Protein AF-A0A761WJS7-F1 (afdb_monomer_lite)

Sequence (130 aa):
MSFNAKDMTQGGQIASMRIRMFSQIANIIFYCLFIFFWILVGLVLWVKLSWQTFVNGCIYWWCTTLEGMRDLIKSQPVYEIRYYGQTFRMNAAQVLQDKYTVWCGEQLWSAFVLAACVALVICLITFFMT

Secondary structure (DSSP, 8-state):
----HHHHHHHHHHHHHHHHHHHHHHHHHHHHHHHHHHHHHHHHHHHHS-HHHHHHHHHHHHHHHHGGGGGG-SSPPEEEEEETTEEEEEEHHHHHH-HHHHHHHHHHHHHHHHHHHHHHHHHHHHHHH-

Radius of gyration: 25.18 Å; chains: 1; bounding box: 61×42×67 Å

Foldseek 3Di:
DDPPVVVVVVVVVVVVVVVVVVVVVVVVLVVVLVVQLVVQLVVLLPVQDDPLLQVLLVLLVVLVVCVVVQVVDPDFDFDFRDDPNDTDTDTSVCSNPDPSSVVSNVSSVVSSVVSNVVSVVVSVVVVVVD

Structure (mmCIF, N/CA/C/O backbone):
data_AF-A0A761WJS7-F1
#
_entry.id   AF-A0A761WJS7-F1
#
loop_
_atom_site.group_PDB
_atom_site.id
_atom_site.type_symbol
_atom_site.label_atom_id
_atom_site.label_alt_id
_atom_site.label_comp_id
_atom_site.label_asym_id
_atom_site.label_entity_id
_atom_site.label_seq_id
_atom_site.pdbx_PDB_ins_code
_atom_site.Cartn_x
_atom_site.Cartn_y
_atom_site.Cartn_z
_atom_site.occupancy
_atom_site.B_iso_or_equiv
_atom_site.auth_seq_id
_atom_site.auth_comp_id
_atom_site.auth_asym_id
_atom_site.auth_atom_id
_atom_site.pdbx_PDB_model_num
ATOM 1 N N . MET A 1 1 ? 41.169 -27.257 -39.975 1.00 50.28 1 MET A N 1
ATOM 2 C CA . MET A 1 1 ? 40.919 -26.004 -39.233 1.00 50.28 1 MET A CA 1
ATOM 3 C C . MET A 1 1 ? 40.794 -26.387 -37.766 1.00 50.28 1 MET A C 1
ATOM 5 O O . MET A 1 1 ? 39.838 -27.064 -37.417 1.00 50.28 1 MET A O 1
ATOM 9 N N . SER A 1 2 ? 41.837 -26.146 -36.966 1.00 49.16 2 SER A N 1
ATOM 10 C CA . SER A 1 2 ? 41.901 -26.617 -35.574 1.00 49.16 2 SER A CA 1
ATOM 11 C C . SER A 1 2 ? 40.879 -25.854 -34.737 1.00 49.16 2 SER A C 1
ATOM 13 O O . SER A 1 2 ? 40.933 -24.626 -34.685 1.00 49.16 2 SER A O 1
ATOM 15 N N . PHE A 1 3 ? 39.926 -26.572 -34.141 1.00 56.38 3 PHE A N 1
ATOM 16 C CA . PHE A 1 3 ? 38.914 -26.005 -33.256 1.00 56.38 3 PHE A CA 1
ATOM 17 C C . PHE A 1 3 ? 39.619 -25.586 -31.963 1.00 56.38 3 PHE A C 1
ATOM 19 O O . PHE A 1 3 ? 39.875 -26.392 -31.070 1.00 56.38 3 PHE A O 1
ATOM 26 N N . ASN A 1 4 ? 40.040 -24.327 -31.914 1.00 53.31 4 ASN A N 1
ATOM 27 C CA . ASN A 1 4 ? 40.792 -23.790 -30.798 1.00 53.31 4 ASN A CA 1
ATOM 28 C C . ASN A 1 4 ? 39.822 -23.608 -29.621 1.00 53.31 4 ASN A C 1
ATOM 30 O O . ASN A 1 4 ? 39.017 -22.681 -29.599 1.00 53.31 4 ASN A O 1
ATOM 34 N N . ALA A 1 5 ? 39.871 -24.510 -28.636 1.00 55.00 5 ALA A N 1
ATOM 35 C CA . ALA A 1 5 ? 39.023 -24.467 -27.436 1.00 55.00 5 ALA A CA 1
ATOM 36 C C . ALA A 1 5 ? 39.129 -23.129 -26.664 1.00 55.00 5 ALA A C 1
ATOM 38 O O . ALA A 1 5 ? 38.240 -22.761 -25.890 1.00 55.00 5 ALA A O 1
ATOM 39 N N . LYS A 1 6 ? 40.201 -22.369 -26.918 1.00 53.25 6 LYS A N 1
ATOM 40 C CA . LYS A 1 6 ? 40.404 -21.005 -26.434 1.00 53.25 6 LYS A CA 1
ATOM 41 C C . LYS A 1 6 ? 39.366 -20.017 -26.988 1.00 53.25 6 LYS A C 1
ATOM 43 O O . LYS A 1 6 ? 38.845 -19.224 -26.215 1.00 53.25 6 LYS A O 1
ATOM 48 N N . ASP A 1 7 ? 38.969 -20.124 -28.257 1.00 55.56 7 ASP A N 1
ATOM 49 C CA . ASP A 1 7 ? 37.967 -19.230 -28.863 1.00 55.56 7 ASP A CA 1
ATOM 50 C C . ASP A 1 7 ? 36.547 -19.521 -28.343 1.00 55.56 7 ASP A C 1
ATOM 52 O O . ASP A 1 7 ? 35.734 -18.612 -28.172 1.00 55.56 7 ASP A O 1
ATOM 56 N N . MET A 1 8 ? 36.259 -20.782 -28.000 1.00 58.16 8 MET A N 1
ATOM 57 C CA . MET A 1 8 ? 34.966 -21.197 -27.438 1.00 58.16 8 MET A CA 1
ATOM 58 C C . MET A 1 8 ? 34.788 -20.742 -25.979 1.00 58.16 8 MET A C 1
ATOM 60 O O . MET A 1 8 ? 33.711 -20.285 -25.592 1.00 58.16 8 MET A O 1
ATOM 64 N N . THR A 1 9 ? 35.849 -20.804 -25.169 1.00 62.97 9 THR A N 1
ATOM 65 C CA . THR A 1 9 ? 35.825 -20.317 -23.775 1.00 62.97 9 THR A CA 1
ATOM 66 C C . THR A 1 9 ? 35.853 -18.789 -23.697 1.00 62.97 9 THR A C 1
ATOM 68 O O . THR A 1 9 ? 35.140 -18.204 -22.881 1.00 62.97 9 THR A O 1
ATOM 71 N N . GLN A 1 10 ? 36.585 -18.130 -24.600 1.00 55.88 10 GLN A N 1
ATOM 72 C CA . GLN A 1 10 ? 36.640 -16.672 -24.699 1.00 55.88 10 GLN A CA 1
ATOM 73 C C . GLN A 1 10 ? 35.316 -16.088 -25.231 1.00 55.88 10 GLN A C 1
ATOM 75 O O . GLN A 1 10 ? 34.816 -15.105 -24.683 1.00 55.88 10 GLN A O 1
ATOM 80 N N . GLY A 1 11 ? 34.669 -16.741 -26.206 1.00 64.75 11 GLY A N 1
ATOM 81 C CA . GLY A 1 11 ? 33.324 -16.385 -26.677 1.00 64.75 11 GLY A CA 1
ATOM 82 C C . GLY A 1 11 ? 32.239 -16.547 -25.602 1.00 64.75 11 GLY A C 1
ATOM 83 O O . GLY A 1 11 ? 31.398 -15.661 -25.435 1.00 64.75 11 GLY A O 1
ATOM 84 N N . GLY A 1 12 ? 32.303 -17.623 -24.808 1.00 70.38 12 GLY A N 1
ATOM 85 C CA . GLY A 1 12 ? 31.416 -17.843 -23.659 1.00 70.38 12 GLY A CA 1
ATOM 86 C C . GLY A 1 12 ? 31.605 -16.810 -22.541 1.00 70.38 12 GLY A C 1
ATOM 87 O O . GLY A 1 12 ? 30.625 -16.302 -21.991 1.00 70.38 12 GLY A O 1
ATOM 88 N N . GLN A 1 13 ? 32.851 -16.419 -22.250 1.00 62.72 13 GLN A N 1
ATOM 89 C CA . GLN A 1 13 ? 33.145 -15.344 -21.297 1.00 62.72 13 GLN A CA 1
ATOM 90 C C . GLN A 1 13 ? 32.611 -13.987 -21.777 1.00 62.72 13 GLN A C 1
ATOM 92 O O . GLN A 1 13 ? 31.967 -13.290 -20.992 1.00 62.72 13 GLN A O 1
ATOM 97 N N . ILE A 1 14 ? 32.770 -13.639 -23.058 1.00 68.75 14 ILE A N 1
ATOM 98 C CA . ILE A 1 14 ? 32.254 -12.382 -23.631 1.00 68.75 14 ILE A CA 1
ATOM 99 C C . ILE A 1 14 ? 30.717 -12.349 -23.618 1.00 68.75 14 ILE A C 1
ATOM 101 O O . ILE A 1 14 ? 30.128 -11.329 -23.253 1.00 68.75 14 ILE A O 1
ATOM 105 N N . ALA A 1 15 ? 30.050 -13.460 -23.949 1.00 69.81 15 ALA A N 1
ATOM 106 C CA . ALA A 1 15 ? 28.593 -13.569 -23.856 1.00 69.81 15 ALA A CA 1
ATOM 107 C C . ALA A 1 15 ? 28.103 -13.419 -22.405 1.00 69.81 15 ALA A C 1
ATOM 109 O O . ALA A 1 15 ? 27.175 -12.652 -22.140 1.00 69.81 15 ALA A O 1
ATOM 110 N N . SER A 1 16 ? 28.778 -14.066 -21.446 1.00 70.94 16 SER A N 1
ATOM 111 C CA . SER A 1 16 ? 28.453 -13.937 -20.019 1.00 70.94 16 SER A CA 1
ATOM 112 C C . SER A 1 16 ? 28.645 -12.508 -19.495 1.00 70.94 16 SER A C 1
ATOM 114 O O . SER A 1 16 ? 27.854 -12.033 -18.681 1.00 70.94 16 SER A O 1
ATOM 116 N N . MET A 1 17 ? 29.653 -11.788 -19.999 1.00 73.69 17 MET A N 1
ATOM 117 C CA . MET A 1 17 ? 29.939 -10.405 -19.620 1.00 73.69 17 MET A CA 1
ATOM 118 C C . MET A 1 17 ? 28.856 -9.455 -20.146 1.00 73.69 17 MET A C 1
ATOM 120 O O . MET A 1 17 ? 28.366 -8.610 -19.400 1.00 73.69 17 MET A O 1
ATOM 124 N N . ARG A 1 18 ? 28.403 -9.657 -21.391 1.00 74.44 18 ARG A N 1
ATOM 125 C CA . ARG A 1 18 ? 27.295 -8.895 -21.992 1.00 74.44 18 ARG A CA 1
ATOM 126 C C . ARG A 1 18 ? 25.978 -9.124 -21.253 1.00 74.44 18 ARG A C 1
ATOM 128 O O . ARG A 1 18 ? 25.307 -8.156 -20.922 1.00 74.44 18 ARG A O 1
ATOM 135 N N . ILE A 1 19 ? 25.637 -10.373 -20.926 1.00 76.00 19 ILE A N 1
ATOM 136 C CA . ILE A 1 19 ? 24.413 -10.707 -20.171 1.00 76.00 19 ILE A CA 1
ATOM 137 C C . ILE A 1 19 ? 24.416 -10.047 -18.786 1.00 76.00 19 ILE A C 1
ATOM 139 O O . ILE A 1 19 ? 23.400 -9.502 -18.359 1.00 76.00 19 ILE A O 1
ATOM 143 N N . ARG A 1 20 ? 25.564 -10.033 -18.098 1.00 76.12 20 ARG A N 1
ATOM 144 C CA . ARG A 1 20 ? 25.703 -9.345 -16.804 1.00 76.12 20 ARG A CA 1
ATOM 145 C C . ARG A 1 20 ? 25.523 -7.832 -16.934 1.00 76.12 20 ARG A C 1
ATOM 147 O O . ARG A 1 20 ? 24.856 -7.246 -16.089 1.00 76.12 20 ARG A O 1
ATOM 154 N N . MET A 1 21 ? 26.040 -7.212 -17.998 1.00 75.62 21 MET A N 1
ATOM 155 C CA . MET A 1 21 ? 25.803 -5.787 -18.267 1.00 75.62 21 MET A CA 1
ATOM 156 C C . MET A 1 21 ? 24.328 -5.497 -18.594 1.00 75.62 21 MET A C 1
ATOM 158 O O . MET A 1 21 ? 23.759 -4.567 -18.029 1.00 75.62 21 MET A O 1
ATOM 162 N N . PHE A 1 22 ? 23.663 -6.323 -19.411 1.00 73.69 22 PHE A N 1
ATOM 163 C CA . PHE A 1 22 ? 22.221 -6.190 -19.672 1.00 73.69 22 PHE A CA 1
ATOM 164 C C . PHE A 1 22 ? 21.384 -6.327 -18.396 1.00 73.69 22 PHE A C 1
ATOM 166 O O . PHE A 1 22 ? 20.470 -5.538 -18.173 1.00 73.69 22 PHE A O 1
ATOM 173 N N . SER A 1 23 ? 21.727 -7.276 -17.522 1.00 78.00 23 SER A N 1
ATOM 174 C CA . SER A 1 23 ? 21.058 -7.442 -16.229 1.00 78.00 23 SER A CA 1
ATOM 175 C C . SER A 1 23 ? 21.256 -6.239 -15.304 1.00 78.00 23 SER A C 1
ATOM 177 O O . SER A 1 23 ? 20.342 -5.910 -14.553 1.00 78.00 23 SER A O 1
ATOM 179 N N . GLN A 1 24 ? 22.416 -5.575 -15.344 1.00 73.56 24 GLN A N 1
ATOM 180 C CA . GLN A 1 24 ? 22.667 -4.367 -14.552 1.00 73.56 24 GLN A CA 1
ATOM 181 C C . GLN A 1 24 ? 21.813 -3.189 -15.029 1.00 73.56 24 GLN A C 1
ATOM 183 O O . GLN A 1 24 ? 21.172 -2.540 -14.205 1.00 73.56 24 GLN A O 1
ATOM 188 N N . ILE A 1 25 ? 21.745 -2.954 -16.345 1.00 81.12 25 ILE A N 1
ATOM 189 C CA . ILE A 1 25 ? 20.876 -1.915 -16.920 1.00 81.12 25 ILE A CA 1
ATOM 190 C C . ILE A 1 25 ? 19.403 -2.215 -16.608 1.00 81.12 25 ILE A C 1
ATOM 192 O O . ILE A 1 25 ? 18.690 -1.336 -16.127 1.00 81.12 25 ILE A O 1
ATOM 196 N N . ALA A 1 26 ? 18.958 -3.458 -16.816 1.00 80.06 26 ALA A N 1
ATOM 197 C CA . ALA A 1 26 ? 17.582 -3.861 -16.538 1.00 80.06 26 ALA A CA 1
ATOM 198 C C . ALA A 1 26 ? 17.210 -3.655 -15.062 1.00 80.06 26 ALA A C 1
ATOM 200 O O . ALA A 1 26 ? 16.112 -3.192 -14.764 1.00 80.06 26 ALA A O 1
ATOM 201 N N . ASN A 1 27 ? 18.135 -3.928 -14.138 1.00 84.62 27 ASN A N 1
ATOM 202 C CA . ASN A 1 27 ? 17.907 -3.717 -12.712 1.00 84.62 27 ASN A CA 1
ATOM 203 C C . ASN A 1 27 ? 17.775 -2.224 -12.352 1.00 84.62 27 ASN A C 1
ATOM 205 O O . ASN A 1 27 ? 16.909 -1.859 -11.562 1.00 84.62 27 ASN A O 1
ATOM 209 N N . ILE A 1 28 ? 18.576 -1.341 -12.963 1.00 85.62 28 ILE A N 1
ATOM 210 C CA . ILE A 1 28 ? 18.469 0.116 -12.754 1.00 85.62 28 ILE A CA 1
ATOM 211 C C . ILE A 1 28 ? 17.132 0.654 -13.288 1.00 85.62 28 ILE A C 1
ATOM 213 O O . ILE A 1 28 ? 16.461 1.424 -12.598 1.00 85.62 28 ILE A O 1
ATOM 217 N N . ILE A 1 29 ? 16.717 0.230 -14.487 1.00 82.88 29 ILE A N 1
ATOM 218 C CA . ILE A 1 29 ? 15.425 0.621 -15.076 1.00 8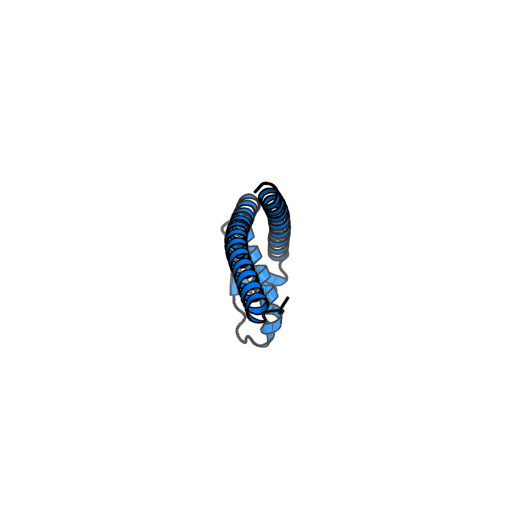2.88 29 ILE A CA 1
ATOM 219 C C . ILE A 1 29 ? 14.270 0.117 -14.203 1.00 82.88 29 ILE A C 1
ATOM 221 O O . ILE A 1 29 ? 13.358 0.879 -13.884 1.00 82.88 29 ILE A O 1
ATOM 225 N N . PHE A 1 30 ? 14.336 -1.138 -13.754 1.00 83.69 30 PHE A N 1
ATOM 226 C CA . PHE A 1 30 ? 13.340 -1.715 -12.854 1.00 83.69 30 PHE A CA 1
ATOM 227 C C . PHE A 1 30 ? 13.251 -0.947 -11.532 1.00 83.69 30 PHE A C 1
ATOM 229 O O . PHE A 1 30 ? 12.154 -0.650 -11.070 1.00 83.69 30 PHE A O 1
ATOM 236 N N . TYR A 1 31 ? 14.388 -0.555 -10.954 1.00 86.75 31 TYR A N 1
ATOM 237 C CA . TYR A 1 31 ? 14.423 0.258 -9.739 1.00 86.75 31 TYR A CA 1
ATOM 238 C C . TYR A 1 31 ? 13.758 1.628 -9.941 1.00 86.75 31 TYR A C 1
ATOM 240 O O . TYR A 1 31 ? 12.969 2.065 -9.103 1.00 86.75 31 TYR A O 1
ATOM 248 N N . CYS A 1 32 ? 14.015 2.282 -11.078 1.00 86.25 32 CYS A N 1
ATOM 249 C CA . CYS A 1 32 ? 13.378 3.553 -11.426 1.00 86.25 32 CYS A CA 1
ATOM 250 C C . CYS A 1 32 ? 11.853 3.406 -11.580 1.00 86.25 32 CYS A C 1
ATOM 252 O O . CYS A 1 32 ? 11.097 4.179 -10.988 1.00 86.25 32 CYS A O 1
ATOM 254 N N . LEU A 1 33 ? 11.394 2.370 -12.292 1.00 84.69 33 LEU A N 1
ATOM 255 C CA . LEU A 1 33 ? 9.967 2.068 -12.453 1.00 84.69 33 LEU A CA 1
ATOM 256 C C . LEU A 1 33 ? 9.295 1.704 -11.126 1.00 84.69 33 LEU A C 1
ATOM 258 O O . LEU A 1 33 ? 8.166 2.120 -10.884 1.00 84.69 33 LEU A O 1
ATOM 262 N N . PHE A 1 34 ? 9.986 0.975 -10.249 1.00 85.88 34 PHE A N 1
ATOM 263 C CA . PHE A 1 34 ? 9.472 0.598 -8.935 1.00 85.88 34 PHE A CA 1
ATOM 264 C C . PHE A 1 34 ? 9.294 1.815 -8.022 1.00 85.88 34 PHE A C 1
ATOM 266 O O . PHE A 1 34 ? 8.253 1.960 -7.384 1.00 85.88 34 PHE A O 1
ATOM 273 N N . ILE A 1 35 ? 10.266 2.734 -7.995 1.00 89.00 35 ILE A N 1
ATOM 274 C CA . ILE A 1 35 ? 10.122 4.001 -7.264 1.00 89.00 35 ILE A CA 1
ATOM 275 C C . ILE A 1 35 ? 8.950 4.810 -7.827 1.00 89.00 35 ILE A C 1
ATOM 277 O O . ILE A 1 35 ? 8.111 5.292 -7.066 1.00 89.00 35 ILE A O 1
ATOM 281 N N . PHE A 1 36 ? 8.863 4.931 -9.152 1.00 86.69 36 PHE A N 1
ATOM 282 C CA . PHE A 1 36 ? 7.788 5.671 -9.808 1.00 86.69 36 PHE A CA 1
ATOM 283 C C . PHE A 1 36 ? 6.402 5.077 -9.508 1.00 86.69 36 PHE A C 1
ATOM 285 O O . PHE A 1 36 ? 5.461 5.814 -9.209 1.00 86.69 36 PHE A O 1
ATOM 292 N N . PHE A 1 37 ? 6.296 3.746 -9.490 1.00 87.94 37 PHE A N 1
ATOM 293 C CA . PHE A 1 37 ? 5.088 3.020 -9.113 1.00 87.94 37 PHE A CA 1
ATOM 294 C C . PHE A 1 37 ? 4.608 3.396 -7.705 1.00 87.94 37 PHE A C 1
ATOM 296 O O . PHE A 1 37 ? 3.455 3.790 -7.531 1.00 87.94 37 PHE A O 1
ATOM 303 N N . TRP A 1 38 ? 5.488 3.343 -6.700 1.00 87.19 38 TRP A N 1
ATOM 304 C CA . TRP A 1 38 ? 5.116 3.681 -5.320 1.00 87.19 38 TRP A CA 1
ATOM 305 C C . TRP A 1 38 ? 4.746 5.152 -5.139 1.00 87.19 38 TRP A C 1
ATOM 307 O O . TRP A 1 38 ? 3.833 5.455 -4.369 1.00 87.19 38 TRP A O 1
ATOM 317 N N . ILE A 1 39 ? 5.398 6.059 -5.874 1.00 89.88 39 ILE A N 1
ATOM 318 C CA . ILE A 1 39 ? 5.034 7.482 -5.883 1.00 89.88 39 ILE A CA 1
ATOM 319 C C . ILE A 1 39 ? 3.603 7.657 -6.400 1.00 89.88 39 ILE A C 1
ATOM 321 O O . ILE A 1 39 ? 2.803 8.337 -5.757 1.00 89.88 39 ILE A O 1
ATOM 325 N N . LEU A 1 40 ? 3.251 7.015 -7.519 1.00 87.06 40 LEU A N 1
ATOM 326 C CA . LEU A 1 40 ? 1.898 7.082 -8.077 1.00 87.06 40 LEU A CA 1
ATOM 327 C C . LEU A 1 40 ? 0.855 6.475 -7.138 1.00 87.06 40 LEU A C 1
ATOM 329 O O . LEU A 1 40 ? -0.192 7.083 -6.921 1.00 87.06 40 LEU A O 1
ATOM 333 N N . VAL A 1 41 ? 1.148 5.314 -6.544 1.00 88.31 41 VAL A N 1
ATOM 334 C CA . VAL A 1 41 ? 0.255 4.676 -5.568 1.00 88.31 41 VAL A CA 1
ATOM 335 C C . VAL A 1 41 ? 0.006 5.606 -4.379 1.00 88.31 41 VAL A C 1
ATOM 337 O O . VAL A 1 41 ? -1.147 5.837 -4.015 1.00 88.31 41 VAL A O 1
ATOM 340 N N . GLY A 1 42 ? 1.062 6.203 -3.818 1.00 86.56 42 GLY A N 1
ATOM 341 C CA . GLY A 1 42 ? 0.949 7.165 -2.721 1.00 86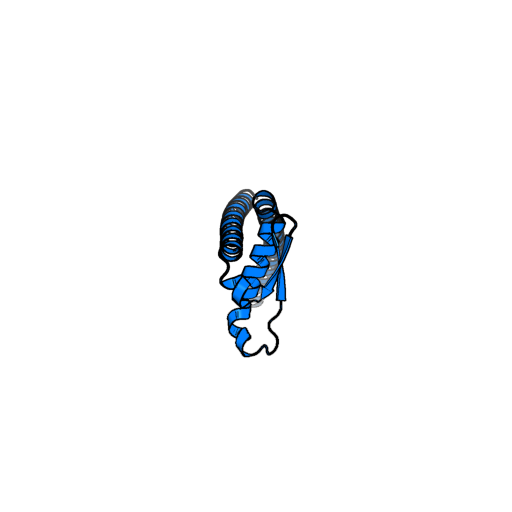.56 42 GLY A CA 1
ATOM 342 C C . GLY A 1 42 ? 0.116 8.395 -3.089 1.00 86.56 42 GLY A C 1
ATOM 343 O O . GLY A 1 42 ? -0.727 8.826 -2.302 1.00 86.56 42 GLY A O 1
ATOM 344 N N . LEU A 1 43 ? 0.290 8.925 -4.303 1.00 87.75 43 LEU A N 1
ATOM 345 C CA . LEU A 1 43 ? -0.441 10.099 -4.788 1.00 87.75 43 LEU A CA 1
ATOM 346 C C . LEU A 1 43 ? -1.938 9.793 -4.971 1.00 87.75 43 LEU A C 1
ATOM 348 O O . LEU A 1 43 ? -2.790 10.553 -4.509 1.00 87.75 43 LEU A O 1
ATOM 352 N N . VAL A 1 44 ? -2.280 8.651 -5.577 1.00 84.75 44 VAL A N 1
ATOM 353 C CA . VAL A 1 44 ? -3.682 8.236 -5.757 1.00 84.75 44 VAL A CA 1
ATOM 354 C C . VAL A 1 44 ? -4.363 7.990 -4.409 1.00 84.75 44 VAL A C 1
ATOM 356 O O . VAL A 1 44 ? -5.497 8.433 -4.213 1.00 84.75 44 VAL A O 1
ATOM 359 N N . LEU A 1 45 ? -3.675 7.341 -3.465 1.00 86.19 45 LEU A N 1
ATOM 360 C CA . LEU A 1 45 ? -4.192 7.129 -2.110 1.00 86.19 45 LEU A CA 1
ATOM 3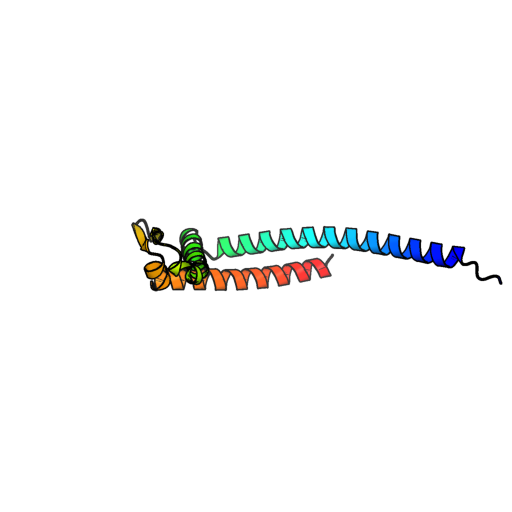61 C C . LEU A 1 45 ? -4.443 8.453 -1.387 1.00 86.19 45 LEU A C 1
ATOM 363 O O . LEU A 1 45 ? -5.503 8.613 -0.785 1.00 86.19 45 LEU A O 1
ATOM 367 N N . TRP A 1 46 ? -3.522 9.414 -1.499 1.00 84.25 46 TRP A N 1
ATOM 368 C CA . TRP A 1 46 ? -3.683 10.743 -0.904 1.00 84.25 46 TRP A CA 1
ATOM 369 C C . TRP A 1 46 ? -4.926 11.459 -1.441 1.00 84.25 46 TRP A C 1
ATOM 371 O O . TRP A 1 46 ? -5.679 12.060 -0.681 1.00 84.25 46 TRP A O 1
ATOM 381 N N . VAL A 1 47 ? -5.166 11.397 -2.753 1.00 83.12 47 VAL A N 1
ATOM 382 C CA . VAL A 1 47 ? -6.315 12.074 -3.379 1.00 83.12 47 VAL A CA 1
ATOM 383 C C . VAL A 1 47 ? -7.643 11.401 -3.022 1.00 83.12 47 VAL A C 1
ATOM 385 O O . VAL A 1 47 ? -8.669 12.075 -2.931 1.00 83.12 47 VAL A O 1
ATOM 388 N N . LYS A 1 48 ? -7.658 10.076 -2.843 1.00 80.56 48 LYS A N 1
ATOM 389 C CA . LYS A 1 48 ? -8.893 9.309 -2.620 1.00 80.56 48 LYS A CA 1
ATOM 390 C C . LYS A 1 48 ? -9.294 9.180 -1.155 1.00 80.56 48 LYS A C 1
ATOM 392 O O . LYS A 1 48 ? -10.486 9.061 -0.881 1.00 80.56 48 LYS A O 1
ATOM 397 N N . LEU A 1 49 ? -8.339 9.193 -0.230 1.00 83.69 49 LEU A N 1
ATOM 398 C CA . LEU A 1 49 ? -8.588 8.946 1.187 1.00 83.69 49 LEU A CA 1
ATOM 399 C C . LEU A 1 49 ? -8.264 10.179 2.023 1.00 83.69 49 LEU A C 1
ATOM 401 O O . LEU A 1 49 ? -7.206 10.787 1.896 1.00 83.69 49 LEU A O 1
ATOM 405 N N . SER A 1 50 ? -9.158 10.505 2.957 1.00 83.88 50 SER A N 1
ATOM 406 C CA . SER A 1 50 ? -8.823 11.463 4.007 1.00 83.88 50 SER A CA 1
ATOM 407 C C . SER A 1 50 ? -7.760 10.873 4.940 1.00 83.88 50 SER A C 1
ATOM 409 O O . SER A 1 50 ? -7.724 9.659 5.168 1.00 83.88 50 SER A O 1
ATOM 411 N N . TRP A 1 51 ? -6.940 11.733 5.551 1.00 79.56 51 TRP A N 1
ATOM 412 C CA . TRP A 1 51 ? -5.928 11.311 6.530 1.00 79.56 51 TRP A CA 1
ATOM 413 C C . TRP A 1 51 ? -6.521 10.460 7.666 1.00 79.56 51 TRP A C 1
ATOM 415 O O . TRP A 1 51 ? -5.907 9.511 8.145 1.00 79.56 51 TRP A O 1
ATOM 425 N N . GLN A 1 52 ? -7.754 10.763 8.067 1.00 78.25 52 GLN A N 1
ATOM 426 C CA . GLN A 1 52 ? -8.474 10.044 9.111 1.00 78.25 52 GLN A CA 1
ATOM 427 C C . GLN A 1 52 ? -8.902 8.639 8.674 1.00 78.25 52 GLN A C 1
ATOM 429 O O . GLN A 1 52 ? -8.685 7.676 9.406 1.00 78.25 52 GLN A O 1
ATOM 434 N N . THR A 1 53 ? -9.476 8.514 7.476 1.00 81.38 53 THR A N 1
ATOM 435 C CA . THR A 1 53 ? -9.872 7.220 6.898 1.00 81.38 53 THR A CA 1
ATOM 436 C C . THR A 1 53 ? -8.652 6.329 6.678 1.00 81.38 53 THR A C 1
ATOM 438 O O . THR A 1 53 ? -8.715 5.137 6.961 1.00 81.38 53 THR A O 1
ATOM 441 N N . PHE A 1 54 ? -7.526 6.912 6.252 1.00 84.38 54 PHE A N 1
ATOM 442 C CA . PHE A 1 54 ? -6.263 6.197 6.083 1.00 84.38 54 PHE A CA 1
ATOM 443 C C . PHE A 1 54 ? -5.753 5.614 7.407 1.00 84.38 54 PHE A C 1
ATOM 445 O O . PHE A 1 54 ? -5.554 4.407 7.507 1.00 84.38 54 PHE A O 1
ATOM 452 N N . VAL A 1 55 ? -5.605 6.441 8.449 1.00 82.44 55 VAL A N 1
ATOM 453 C CA . VAL A 1 55 ? -5.106 5.984 9.759 1.00 82.44 55 VAL A CA 1
ATOM 454 C C . VAL A 1 55 ? -6.040 4.941 10.378 1.00 82.44 55 VAL A C 1
ATOM 456 O O . VAL A 1 55 ? -5.570 3.907 10.849 1.00 82.44 55 VAL A O 1
ATOM 459 N N . ASN A 1 56 ? -7.357 5.160 10.326 1.00 82.88 56 ASN A N 1
ATOM 460 C CA . ASN A 1 56 ? -8.331 4.215 10.875 1.00 82.88 56 ASN A CA 1
ATOM 461 C C . ASN A 1 56 ? -8.365 2.891 10.089 1.00 82.88 56 ASN A C 1
ATOM 463 O O . ASN A 1 56 ? -8.459 1.827 10.696 1.00 82.88 56 ASN A O 1
ATOM 467 N N . GLY A 1 57 ? -8.231 2.939 8.759 1.00 82.88 57 GLY A N 1
ATOM 468 C CA . GLY A 1 57 ? -8.102 1.748 7.917 1.00 82.88 57 GLY A CA 1
ATOM 469 C C . GLY A 1 57 ? -6.814 0.969 8.200 1.00 82.88 57 GLY A C 1
ATOM 470 O O . GLY A 1 57 ? -6.848 -0.255 8.296 1.00 82.88 57 GLY A O 1
ATOM 471 N N . CYS A 1 58 ? -5.689 1.658 8.413 1.00 84.62 58 CYS A N 1
ATOM 472 C CA . CYS A 1 58 ? -4.425 1.032 8.811 1.00 84.62 58 CYS A CA 1
ATOM 473 C C . CYS A 1 58 ? -4.528 0.348 10.180 1.00 84.62 58 CYS A C 1
ATOM 475 O O . CYS A 1 58 ? -4.029 -0.761 10.341 1.00 84.62 58 CYS A O 1
ATOM 477 N N . ILE A 1 59 ? -5.202 0.974 11.153 1.00 82.25 59 ILE A N 1
ATOM 478 C CA . ILE A 1 59 ? -5.457 0.368 12.469 1.00 82.25 59 ILE A CA 1
ATOM 479 C C . ILE A 1 59 ? -6.341 -0.874 12.330 1.00 82.25 59 ILE A C 1
ATOM 481 O O . ILE A 1 59 ? -6.051 -1.881 12.969 1.00 82.25 59 ILE A O 1
ATOM 485 N N . TYR A 1 60 ? -7.379 -0.833 11.488 1.00 83.50 60 TYR A N 1
ATOM 486 C CA . TYR A 1 60 ? -8.210 -2.006 11.204 1.00 83.50 60 TYR A CA 1
ATOM 487 C C . TYR A 1 60 ? -7.367 -3.159 10.647 1.00 83.50 60 TYR A C 1
ATOM 489 O O . TYR A 1 60 ? -7.344 -4.230 11.243 1.00 83.50 60 TYR A O 1
ATOM 497 N N . TRP A 1 61 ? -6.591 -2.920 9.585 1.00 81.44 61 TRP A N 1
ATOM 498 C CA . TRP A 1 61 ? -5.723 -3.943 8.990 1.00 81.44 61 TRP A CA 1
ATOM 499 C C . TRP A 1 61 ? -4.642 -4.450 9.951 1.00 81.44 61 TRP A C 1
ATOM 501 O O . TRP A 1 61 ? -4.335 -5.639 9.951 1.00 81.44 61 TRP A O 1
ATOM 511 N N . TRP A 1 62 ? -4.107 -3.580 10.810 1.00 80.94 62 TRP A N 1
ATOM 512 C CA . TRP A 1 62 ? -3.205 -3.969 11.893 1.00 80.94 62 TRP A CA 1
ATOM 513 C C . TRP A 1 62 ? -3.898 -4.871 12.922 1.00 80.94 62 TRP A C 1
ATOM 515 O O . TRP A 1 62 ? -3.340 -5.875 13.351 1.00 80.94 62 TRP A O 1
ATOM 525 N N . CYS A 1 63 ? -5.136 -4.558 13.307 1.00 78.19 63 CYS A N 1
ATOM 526 C CA . CYS A 1 63 ? -5.912 -5.409 14.209 1.00 78.19 63 CYS A CA 1
ATOM 527 C C . CYS A 1 63 ? -6.239 -6.766 13.569 1.00 78.19 63 CYS A C 1
ATOM 529 O O . CYS A 1 63 ? -6.159 -7.780 14.258 1.00 78.19 63 CYS A O 1
ATOM 531 N N . THR A 1 64 ? -6.540 -6.799 12.267 1.00 79.50 64 THR A N 1
ATOM 532 C CA . THR A 1 64 ? -6.787 -8.036 11.5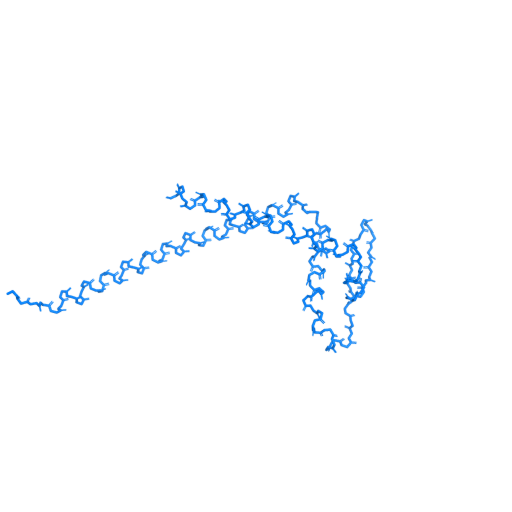10 1.00 79.50 64 THR A CA 1
ATOM 533 C C . THR A 1 64 ? -5.544 -8.928 11.457 1.00 79.50 64 THR A C 1
ATOM 535 O O . THR A 1 64 ? -5.644 -10.131 11.675 1.00 79.50 64 THR A O 1
ATOM 538 N N . THR A 1 65 ? -4.346 -8.374 11.229 1.00 77.56 65 THR A N 1
ATOM 539 C CA . THR A 1 65 ? -3.110 -9.183 11.234 1.00 77.56 65 THR A CA 1
ATOM 540 C C . THR A 1 65 ? -2.750 -9.698 12.628 1.00 77.56 65 THR A C 1
ATOM 542 O O . THR A 1 65 ? -2.205 -10.796 12.751 1.00 77.56 65 THR A O 1
ATOM 545 N N . LEU A 1 66 ? -3.087 -8.951 13.685 1.00 71.31 66 LEU A N 1
ATOM 546 C CA . LEU A 1 66 ? -2.887 -9.371 15.076 1.00 71.31 66 LEU A CA 1
ATOM 547 C C . LEU A 1 66 ? -3.970 -10.314 15.619 1.00 71.31 66 LEU A C 1
ATOM 549 O O . LEU A 1 66 ? -3.793 -10.841 16.719 1.00 71.31 66 LEU A O 1
ATOM 553 N N . GLU A 1 67 ? -5.059 -10.566 14.890 1.00 69.31 67 GLU A N 1
ATOM 554 C CA . GLU A 1 67 ? -6.157 -11.424 15.351 1.00 69.31 67 GLU A CA 1
ATOM 555 C C . GLU A 1 67 ? -5.668 -12.834 15.724 1.00 69.31 67 GLU A C 1
ATOM 557 O O . GLU A 1 67 ? -6.019 -13.348 16.784 1.00 69.31 67 GLU A O 1
ATOM 562 N N . GLY A 1 68 ? -4.757 -13.411 14.933 1.00 65.81 68 GLY A N 1
ATOM 563 C CA . GLY A 1 68 ? -4.176 -14.734 15.197 1.00 65.81 68 GLY A CA 1
ATOM 564 C C . GLY A 1 68 ? -3.189 -14.794 16.373 1.00 65.81 68 GLY A C 1
ATOM 565 O O . GLY A 1 68 ? -2.929 -15.871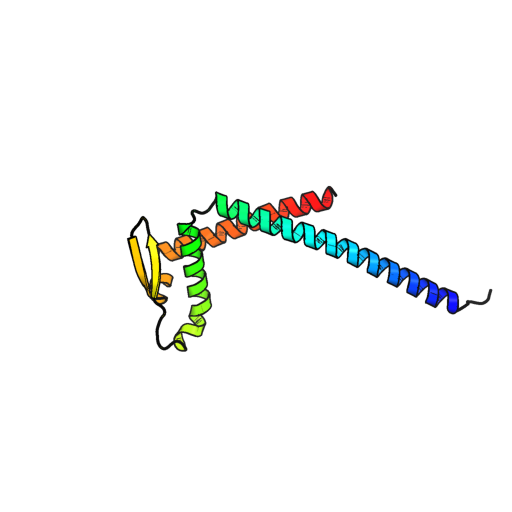 16.899 1.00 65.81 68 GLY A O 1
ATOM 566 N N . MET A 1 69 ? -2.643 -13.656 16.818 1.00 62.88 69 MET A N 1
ATOM 567 C CA . MET A 1 69 ? -1.738 -13.576 17.981 1.00 62.88 69 MET A CA 1
ATOM 568 C C . MET A 1 69 ? -2.455 -13.104 19.249 1.00 62.88 69 MET A C 1
ATOM 570 O O . MET A 1 69 ? -1.840 -12.946 20.306 1.00 62.88 69 MET A O 1
ATOM 574 N N . ARG A 1 70 ? -3.763 -12.869 19.154 1.00 60.06 70 ARG A N 1
ATOM 575 C CA . ARG A 1 70 ? -4.553 -12.235 20.200 1.00 60.06 70 ARG A CA 1
ATOM 576 C C . ARG A 1 70 ? -4.694 -13.091 21.457 1.00 60.06 70 ARG A C 1
ATOM 578 O O . ARG A 1 70 ? -4.707 -12.528 22.549 1.00 60.06 70 ARG A O 1
ATOM 585 N N . ASP A 1 71 ? -4.705 -14.415 21.312 1.00 59.28 71 ASP A N 1
ATOM 586 C CA . ASP A 1 71 ? -4.741 -15.361 22.438 1.00 59.28 71 ASP A CA 1
ATOM 587 C C . ASP A 1 71 ? -3.432 -15.393 23.244 1.00 59.28 71 ASP A C 1
ATOM 589 O O . ASP A 1 71 ? -3.425 -15.785 24.409 1.00 59.28 71 ASP A O 1
ATOM 593 N N . LEU A 1 72 ? -2.318 -14.932 22.661 1.00 60.25 72 LEU A N 1
ATOM 594 C CA . LEU A 1 72 ? -1.024 -14.835 23.345 1.00 60.25 72 LEU A CA 1
ATOM 595 C C . LEU A 1 72 ? -0.861 -13.526 24.137 1.00 60.25 72 LEU A C 1
ATOM 597 O O . LEU A 1 72 ? 0.019 -13.423 24.995 1.00 60.25 72 LEU A O 1
ATOM 601 N N . ILE A 1 73 ? -1.688 -12.512 23.867 1.00 60.91 73 ILE A N 1
ATOM 602 C CA . ILE A 1 73 ? -1.534 -11.167 24.429 1.00 60.91 73 ILE A CA 1
ATOM 603 C C . ILE A 1 73 ? -2.432 -11.006 25.665 1.00 60.91 73 ILE A C 1
ATOM 605 O O . ILE A 1 73 ? -3.637 -10.785 25.576 1.00 60.91 73 ILE A O 1
ATOM 609 N N . LYS A 1 74 ? -1.807 -11.059 26.849 1.00 53.38 74 LYS A N 1
ATOM 61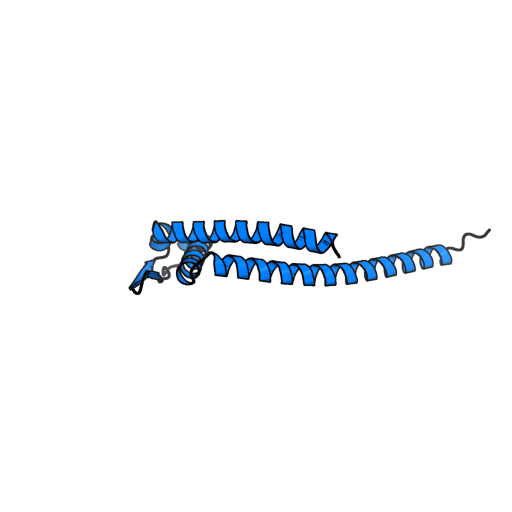0 C CA . LYS A 1 74 ? -2.463 -10.949 28.169 1.00 53.38 74 LYS A CA 1
ATOM 611 C C . LYS A 1 74 ? -3.150 -9.593 28.419 1.00 53.38 74 LYS A C 1
ATOM 613 O O . LYS A 1 74 ? -4.092 -9.522 29.203 1.00 53.38 74 LYS A O 1
ATOM 618 N N . SER A 1 75 ? -2.691 -8.522 27.771 1.00 55.16 75 SER A N 1
ATOM 619 C CA . SER A 1 75 ? -3.252 -7.168 27.879 1.00 55.16 75 SER A CA 1
ATOM 620 C C . SER A 1 75 ? -3.633 -6.658 26.495 1.00 55.16 75 SER A C 1
ATOM 622 O O . SER A 1 75 ? -2.758 -6.315 25.700 1.00 55.16 75 SER A O 1
ATOM 624 N N . GLN A 1 76 ? -4.929 -6.625 26.195 1.00 57.38 76 GLN A N 1
ATOM 625 C CA . GLN A 1 76 ? -5.392 -6.193 24.881 1.00 57.38 76 GLN A CA 1
ATOM 626 C C . GLN A 1 76 ? -5.040 -4.704 24.662 1.00 57.38 76 GLN A C 1
ATOM 628 O O . GLN A 1 76 ? -5.338 -3.877 25.530 1.00 57.38 76 GLN A O 1
ATOM 633 N N . PRO A 1 77 ? -4.366 -4.353 23.551 1.00 62.12 77 PRO A N 1
ATOM 634 C CA . PRO A 1 77 ? -4.001 -2.974 23.261 1.00 62.12 77 PRO A CA 1
ATOM 635 C C . PRO A 1 77 ? -5.254 -2.144 22.960 1.00 62.12 77 PRO A C 1
ATOM 637 O O . PRO A 1 77 ? -6.097 -2.523 22.144 1.00 62.12 77 PRO A O 1
ATOM 640 N N . VAL A 1 78 ? -5.362 -0.999 23.635 1.00 66.25 78 VAL A N 1
ATOM 641 C CA . VAL A 1 78 ? -6.418 -0.009 23.407 1.00 66.25 78 VAL A CA 1
ATOM 642 C C . VAL A 1 78 ? -5.973 0.908 22.274 1.00 66.25 78 VAL A C 1
ATOM 644 O O . VAL A 1 78 ? -4.945 1.575 22.388 1.00 66.25 78 VAL A O 1
ATOM 647 N N . TYR A 1 79 ? -6.749 0.950 21.194 1.00 67.31 79 TYR A N 1
ATOM 648 C CA . TYR A 1 79 ? -6.491 1.814 20.048 1.00 67.31 79 TYR A CA 1
ATOM 649 C C . TYR A 1 79 ? -7.346 3.077 20.126 1.00 67.31 79 TYR A C 1
ATOM 651 O O . TYR A 1 79 ? -8.528 3.032 20.473 1.00 67.31 79 TYR A O 1
ATOM 659 N N . GLU A 1 80 ? -6.738 4.217 19.801 1.00 70.06 80 GLU A N 1
ATOM 660 C CA . GLU A 1 80 ? -7.423 5.505 19.717 1.00 70.06 80 GLU A CA 1
ATOM 661 C C . GLU A 1 80 ? -7.929 5.726 18.289 1.00 70.06 80 GLU A C 1
ATOM 663 O O . GLU A 1 80 ? -7.177 6.115 17.397 1.00 70.06 80 GLU A O 1
ATOM 668 N N . ILE A 1 81 ? -9.220 5.485 18.065 1.00 70.31 81 ILE A N 1
ATOM 669 C CA . ILE A 1 81 ? -9.886 5.810 16.805 1.00 70.31 81 ILE A CA 1
ATOM 670 C C . ILE A 1 81 ? -10.328 7.266 16.876 1.00 70.31 81 ILE A C 1
ATOM 672 O O . ILE A 1 81 ? -11.166 7.649 17.695 1.00 70.31 81 ILE A O 1
ATOM 676 N N . ARG A 1 82 ? -9.783 8.102 15.994 1.00 67.69 82 ARG A N 1
ATOM 677 C CA . ARG A 1 82 ? -10.259 9.479 15.839 1.00 67.69 82 ARG A CA 1
ATOM 678 C C . ARG A 1 82 ? -11.467 9.460 14.910 1.00 67.69 82 ARG A C 1
ATOM 680 O O . ARG A 1 82 ? -11.350 9.012 13.767 1.00 67.69 82 ARG A O 1
ATOM 687 N N . TYR A 1 83 ? -12.595 10.013 15.349 1.00 67.19 83 TYR A N 1
ATOM 688 C CA . TYR A 1 83 ? -13.809 10.229 14.553 1.00 67.19 83 TYR A CA 1
ATOM 689 C C . TYR A 1 83 ? -14.302 11.669 14.736 1.00 67.19 83 TYR A C 1
ATOM 691 O O . TYR A 1 83 ? -14.639 12.049 15.850 1.00 67.19 83 TYR A O 1
ATOM 699 N N . TYR A 1 84 ? -14.291 12.487 13.675 1.00 60.56 84 TYR A N 1
ATOM 700 C CA . TYR A 1 84 ? -14.780 13.882 13.670 1.00 60.56 84 TYR A CA 1
ATOM 701 C C . TYR A 1 84 ? -14.526 14.688 14.970 1.00 60.56 84 TYR A C 1
ATOM 703 O O . TYR A 1 84 ? -15.438 15.251 15.566 1.00 60.56 84 TYR A O 1
ATOM 711 N N . GLY A 1 85 ? -13.271 14.733 15.434 1.00 65.19 85 GLY A N 1
ATOM 712 C CA . GLY A 1 85 ? -12.873 15.498 16.628 1.00 65.19 85 GLY A CA 1
ATOM 713 C C . GLY A 1 85 ? -13.062 14.789 17.977 1.00 65.19 85 GLY A C 1
ATOM 714 O O . GLY A 1 85 ? -12.601 15.307 18.987 1.00 65.19 85 GLY A O 1
ATOM 715 N N . GLN A 1 86 ? -13.658 13.596 18.003 1.00 65.31 86 GLN A N 1
ATOM 716 C CA . GLN A 1 86 ? -13.759 12.727 19.179 1.00 65.31 86 GLN A CA 1
ATOM 717 C C . GLN A 1 86 ? -12.748 11.572 19.078 1.00 65.31 86 GLN A C 1
ATOM 719 O O . GLN A 1 86 ? -12.540 11.001 18.005 1.00 65.31 86 GLN A O 1
ATOM 724 N N . THR A 1 87 ? -12.086 11.237 20.186 1.00 70.06 87 THR A N 1
ATOM 725 C CA . THR A 1 87 ? -11.153 10.102 20.292 1.00 70.06 87 THR A CA 1
ATOM 726 C C . THR A 1 87 ? -11.839 8.962 21.031 1.00 70.06 87 THR A C 1
ATOM 728 O O . THR A 1 87 ? -12.042 9.043 22.243 1.00 70.06 87 THR A O 1
ATOM 731 N N . PHE A 1 88 ? -12.181 7.892 20.321 1.00 71.94 88 PHE A N 1
ATOM 732 C CA . PHE A 1 88 ? -12.743 6.687 20.916 1.00 71.94 88 PHE A CA 1
ATOM 733 C C . PHE A 1 88 ? -11.628 5.694 21.218 1.00 71.94 88 PHE A C 1
ATOM 735 O O . PHE A 1 88 ? -10.884 5.279 20.332 1.00 71.94 88 PHE A O 1
ATOM 742 N N . ARG A 1 89 ? -11.504 5.322 22.492 1.00 67.50 89 ARG A N 1
ATOM 743 C CA . ARG A 1 89 ? -10.588 4.280 22.954 1.00 67.50 89 ARG A CA 1
ATOM 744 C C . ARG A 1 89 ? -11.310 2.945 22.896 1.00 67.50 89 ARG A C 1
ATOM 746 O O . ARG A 1 89 ? -12.163 2.677 23.737 1.00 67.50 89 ARG A O 1
ATOM 753 N N . MET A 1 90 ? -10.995 2.141 21.889 1.00 67.75 90 MET A N 1
ATOM 754 C CA . MET A 1 90 ? -11.636 0.848 21.664 1.00 67.75 90 MET A CA 1
ATOM 755 C C . MET A 1 90 ? -10.590 -0.255 21.652 1.00 67.75 90 MET A C 1
ATOM 757 O O . MET A 1 90 ? -9.453 -0.076 21.217 1.00 67.75 90 MET A O 1
ATOM 761 N N . ASN A 1 91 ? -10.977 -1.410 22.174 1.00 72.38 91 ASN A N 1
ATOM 762 C CA . ASN A 1 91 ? -10.106 -2.571 22.226 1.00 72.38 91 ASN A CA 1
ATOM 763 C C . ASN A 1 91 ? -10.026 -3.256 20.854 1.00 72.38 91 ASN A C 1
ATOM 765 O O . ASN A 1 91 ? -10.979 -3.158 20.087 1.00 72.38 91 ASN A O 1
ATOM 769 N N . ALA A 1 92 ? -8.970 -4.017 20.555 1.00 65.88 92 ALA A N 1
ATOM 770 C CA . ALA A 1 92 ? -8.794 -4.657 19.237 1.00 65.88 92 ALA A CA 1
ATOM 771 C C . ALA A 1 92 ? -10.029 -5.457 18.736 1.00 65.88 92 ALA A C 1
ATOM 773 O O . ALA A 1 92 ? -10.353 -5.406 17.554 1.00 65.88 92 ALA A O 1
ATOM 774 N N . ALA A 1 93 ? -10.780 -6.131 19.628 1.00 65.69 93 ALA A N 1
ATOM 775 C CA . ALA A 1 93 ? -12.067 -6.772 19.271 1.00 65.69 93 ALA A CA 1
ATOM 776 C C . ALA A 1 93 ? -13.111 -5.786 18.782 1.00 65.69 93 ALA A C 1
ATOM 778 O O . ALA A 1 93 ? -13.828 -6.054 17.827 1.00 65.69 93 ALA A O 1
ATOM 779 N N . GLN A 1 94 ? -13.249 -4.697 19.527 1.00 68.75 94 GLN A N 1
ATOM 780 C CA . GLN A 1 94 ? -14.268 -3.699 19.283 1.00 68.75 94 GLN A CA 1
ATOM 781 C C . GLN A 1 94 ? -13.940 -2.950 17.993 1.00 68.75 94 GLN A C 1
ATOM 783 O O . GLN A 1 94 ? -14.846 -2.677 17.223 1.00 68.75 94 GLN A O 1
ATOM 788 N N . VAL A 1 95 ? -12.651 -2.723 17.709 1.00 73.50 95 VAL A N 1
ATOM 789 C CA . VAL A 1 95 ? -12.177 -2.200 16.420 1.00 73.50 95 VAL A CA 1
ATOM 790 C C . VAL A 1 95 ? -12.528 -3.146 15.270 1.00 73.50 95 VAL A C 1
ATOM 792 O O . VAL A 1 95 ? -12.912 -2.673 14.212 1.00 73.50 95 VAL A O 1
ATOM 795 N N . LEU A 1 96 ? -12.416 -4.466 15.439 1.00 71.81 96 LEU A N 1
ATOM 796 C CA . LEU A 1 96 ? -12.709 -5.413 14.355 1.00 71.81 96 LEU A CA 1
ATOM 797 C C . LEU A 1 96 ? -14.219 -5.598 14.107 1.00 71.81 96 LEU A C 1
ATOM 799 O O . LEU A 1 96 ? -14.630 -5.879 12.985 1.00 71.81 96 LEU A O 1
ATOM 803 N N . GLN A 1 97 ? -15.042 -5.451 15.150 1.00 75.56 97 GLN A N 1
ATOM 804 C CA . GLN A 1 97 ? -16.502 -5.597 15.076 1.00 75.56 97 GLN A CA 1
ATOM 805 C C . GLN A 1 97 ? -17.236 -4.297 14.729 1.00 75.56 97 GLN A C 1
ATOM 807 O O . GLN A 1 97 ? -18.415 -4.340 14.367 1.00 75.56 97 GLN A O 1
ATOM 812 N N . ASP A 1 98 ? -16.580 -3.145 14.865 1.00 81.62 98 ASP A N 1
ATOM 813 C CA . ASP A 1 98 ? -17.203 -1.861 14.576 1.00 81.62 98 ASP A CA 1
ATOM 814 C C . ASP A 1 98 ? -17.413 -1.665 13.064 1.00 81.62 98 ASP A C 1
ATOM 816 O O . ASP A 1 98 ? -16.538 -1.902 12.233 1.00 81.62 98 ASP A O 1
ATOM 820 N N . LYS A 1 99 ? -18.614 -1.226 12.677 1.00 80.75 99 LYS A N 1
ATOM 821 C CA . LYS A 1 99 ? -18.984 -1.101 11.256 1.00 80.75 99 LYS A CA 1
ATOM 822 C C . LYS A 1 99 ? -18.189 -0.003 10.555 1.00 80.75 99 LYS A C 1
ATOM 824 O O . LYS A 1 99 ? -17.931 -0.096 9.357 1.00 80.75 99 LYS A O 1
ATOM 829 N N . TYR A 1 100 ? -17.817 1.045 11.288 1.00 81.00 100 TYR A N 1
ATOM 830 C CA . TYR A 1 100 ? -17.098 2.185 10.731 1.00 81.00 100 TYR A CA 1
ATOM 831 C C . TYR A 1 100 ? -15.635 1.852 10.406 1.00 81.00 100 TYR A C 1
ATOM 833 O O . TYR A 1 100 ? -15.135 2.220 9.342 1.00 81.00 100 TYR A O 1
ATOM 841 N N . THR A 1 101 ? -14.946 1.138 11.291 1.00 80.06 101 THR A N 1
ATOM 842 C CA . THR A 1 101 ? -13.555 0.700 11.091 1.00 80.06 101 THR A CA 1
ATOM 843 C C . THR A 1 101 ? -13.440 -0.329 9.969 1.00 80.06 101 THR A C 1
ATOM 845 O O . THR A 1 101 ? -12.530 -0.209 9.149 1.00 80.06 101 THR A O 1
ATOM 848 N N . VAL A 1 102 ? -14.394 -1.264 9.870 1.00 84.00 102 VAL A N 1
ATOM 849 C CA . VAL A 1 102 ? -14.498 -2.214 8.749 1.00 84.00 102 VAL A CA 1
ATOM 850 C C . VAL A 1 102 ? -14.670 -1.461 7.430 1.00 84.00 102 VAL A C 1
ATOM 852 O O . VAL A 1 102 ? -13.906 -1.680 6.492 1.00 84.00 102 VAL A O 1
ATOM 855 N N . TRP A 1 103 ? -15.595 -0.497 7.374 1.00 85.75 103 TRP A N 1
ATOM 856 C CA . TRP A 1 103 ? -15.782 0.340 6.186 1.00 85.75 103 TRP A CA 1
ATOM 857 C C . TRP A 1 103 ? -14.517 1.134 5.817 1.00 85.75 103 TRP A C 1
ATOM 859 O O . TRP A 1 103 ? -14.156 1.208 4.642 1.00 85.75 103 TRP A O 1
ATOM 869 N N . CYS A 1 104 ? -13.795 1.689 6.800 1.00 84.56 104 CYS A N 1
ATOM 870 C CA . CYS A 1 104 ? -12.513 2.358 6.543 1.00 84.56 104 CYS A CA 1
ATOM 871 C C . CYS A 1 104 ? -11.467 1.389 5.970 1.00 84.56 104 CYS A C 1
ATOM 873 O O . CYS A 1 104 ? -10.705 1.766 5.080 1.00 84.56 104 CYS A O 1
ATOM 875 N N . GLY A 1 105 ? -11.438 0.150 6.464 1.00 85.44 105 GLY A N 1
ATOM 876 C CA . GLY A 1 105 ? -10.563 -0.911 5.974 1.00 85.44 105 GLY A CA 1
ATOM 877 C C . GLY A 1 105 ? -10.852 -1.304 4.525 1.00 85.44 105 GLY A C 1
ATOM 878 O O . GLY A 1 105 ? -9.921 -1.413 3.723 1.00 85.44 105 GLY A O 1
ATOM 879 N N . GLU A 1 106 ? -12.130 -1.450 4.166 1.00 87.56 106 GLU A N 1
ATOM 880 C CA . GLU A 1 106 ? -12.563 -1.735 2.791 1.00 87.56 106 GLU A CA 1
ATOM 881 C C . GLU A 1 106 ? -12.268 -0.573 1.836 1.00 87.56 106 GLU A C 1
ATOM 883 O O . GLU A 1 106 ? -11.811 -0.785 0.709 1.00 87.56 106 GLU A O 1
ATOM 888 N N . GLN A 1 107 ? -12.473 0.670 2.279 1.00 86.06 107 GLN A N 1
ATOM 889 C CA . GLN A 1 107 ? -12.113 1.857 1.498 1.00 86.06 107 GLN A CA 1
ATOM 890 C C . GLN A 1 107 ? -10.605 1.958 1.271 1.00 86.06 107 GLN A C 1
ATOM 892 O O . GLN A 1 107 ? -10.174 2.240 0.154 1.00 86.06 107 GLN A O 1
ATOM 897 N N . LEU A 1 108 ? -9.790 1.669 2.291 1.00 88.44 108 LEU A N 1
ATOM 898 C CA . LEU A 1 108 ? -8.336 1.615 2.142 1.00 88.44 108 LEU A CA 1
ATOM 899 C C . LEU A 1 108 ? -7.929 0.557 1.107 1.00 88.44 108 LEU A C 1
ATOM 901 O O . LEU A 1 108 ? -7.148 0.847 0.202 1.00 88.44 108 LEU A O 1
ATOM 905 N N . TRP A 1 109 ? -8.480 -0.654 1.223 1.00 87.19 109 TRP A N 1
ATOM 906 C CA . TRP A 1 109 ? -8.156 -1.767 0.333 1.00 87.19 109 TRP A CA 1
ATOM 907 C C . TRP A 1 109 ? -8.576 -1.494 -1.112 1.00 87.19 109 TRP A C 1
ATOM 909 O O . TRP A 1 109 ? -7.776 -1.639 -2.034 1.00 87.19 109 TRP A O 1
ATOM 919 N N . SER A 1 110 ? -9.810 -1.040 -1.322 1.00 87.62 110 SER A N 1
ATOM 920 C CA . SER A 1 110 ? -10.319 -0.720 -2.660 1.00 87.62 110 SER A CA 1
ATOM 921 C C . SER A 1 110 ? -9.551 0.431 -3.313 1.00 87.62 110 SER A C 1
ATOM 923 O O . SER A 1 110 ? -9.187 0.333 -4.488 1.00 87.62 110 SER A O 1
ATOM 925 N N . ALA A 1 111 ? -9.228 1.487 -2.560 1.00 87.56 111 ALA A N 1
ATOM 926 C CA . ALA A 1 111 ? -8.400 2.583 -3.050 1.00 87.56 111 ALA A CA 1
ATOM 927 C C . ALA A 1 111 ? -6.976 2.118 -3.387 1.00 87.56 111 ALA A C 1
ATOM 929 O O . ALA A 1 111 ? -6.429 2.547 -4.401 1.00 87.56 111 ALA A O 1
ATOM 930 N N . PHE A 1 112 ? -6.396 1.214 -2.591 1.00 88.56 112 PHE A N 1
ATOM 931 C CA . PHE A 1 112 ? -5.085 0.624 -2.862 1.00 88.56 112 PHE A CA 1
ATOM 932 C C . PHE A 1 112 ? -5.085 -0.224 -4.135 1.00 88.56 112 PHE A C 1
ATOM 934 O O . PHE A 1 112 ? -4.208 -0.051 -4.977 1.00 88.56 112 PHE A O 1
ATOM 941 N N . VAL A 1 113 ? -6.087 -1.087 -4.323 1.00 89.44 113 VAL A N 1
ATOM 942 C CA . VAL A 1 113 ? -6.230 -1.900 -5.542 1.00 89.44 113 VAL A CA 1
ATOM 943 C C . VAL A 1 113 ? -6.380 -1.005 -6.770 1.00 89.44 113 VAL A C 1
ATOM 945 O O . VAL A 1 113 ? -5.686 -1.204 -7.765 1.00 89.44 113 VAL A O 1
ATOM 948 N N . LEU A 1 114 ? -7.224 0.028 -6.693 1.00 87.81 114 LEU A N 1
ATOM 949 C CA . LEU A 1 114 ? -7.394 0.987 -7.784 1.00 87.81 114 LEU A CA 1
ATOM 950 C C . LEU A 1 114 ? -6.084 1.723 -8.087 1.00 87.81 114 LEU A C 1
ATOM 952 O O . LEU A 1 114 ? -5.687 1.815 -9.249 1.00 87.81 114 LEU A O 1
ATOM 956 N N . ALA A 1 115 ? -5.393 2.209 -7.055 1.00 88.56 115 ALA A N 1
ATOM 957 C CA . ALA A 1 115 ? -4.106 2.884 -7.188 1.00 88.56 115 ALA A CA 1
ATOM 958 C C . ALA A 1 115 ? -3.046 1.975 -7.825 1.00 88.56 115 ALA A C 1
ATOM 960 O O . ALA A 1 115 ? -2.350 2.405 -8.744 1.00 88.56 115 ALA A O 1
ATOM 961 N N . ALA A 1 116 ? -2.965 0.714 -7.397 1.00 87.94 116 ALA A N 1
ATOM 962 C CA . ALA A 1 116 ? -2.049 -0.277 -7.948 1.00 87.94 116 ALA A CA 1
ATOM 963 C C . ALA A 1 116 ? -2.362 -0.587 -9.418 1.00 87.94 116 ALA A C 1
ATOM 965 O O . ALA A 1 116 ? -1.448 -0.606 -10.238 1.00 87.94 116 ALA A O 1
ATOM 966 N N . CYS A 1 117 ? -3.635 -0.766 -9.785 1.00 90.19 117 CYS A N 1
ATOM 967 C CA . CYS A 1 117 ? -4.032 -0.981 -11.178 1.00 90.19 117 CYS A CA 1
ATOM 968 C C . CYS A 1 117 ? -3.655 0.209 -12.070 1.00 90.19 117 CYS A C 1
ATOM 970 O O . CYS A 1 117 ? -3.054 0.016 -13.125 1.00 90.19 117 CYS A O 1
ATOM 972 N N . VAL A 1 118 ? -3.963 1.439 -11.644 1.00 88.38 118 VAL A N 1
ATOM 973 C CA . VAL A 1 118 ? -3.630 2.653 -12.407 1.00 88.38 118 VAL A CA 1
ATOM 974 C C . VAL A 1 118 ? -2.115 2.816 -12.538 1.00 88.38 118 VAL A C 1
ATOM 976 O O . VAL A 1 118 ? -1.617 3.040 -13.640 1.00 88.38 118 VAL A O 1
ATOM 979 N N . ALA A 1 119 ? -1.370 2.650 -11.444 1.00 87.56 119 ALA A N 1
ATOM 980 C CA . ALA A 1 119 ? 0.083 2.760 -11.458 1.00 87.56 119 ALA A CA 1
ATOM 981 C C . ALA A 1 119 ? 0.736 1.667 -12.322 1.00 87.56 119 ALA A C 1
ATOM 983 O O . ALA A 1 119 ? 1.654 1.973 -13.077 1.00 87.56 119 ALA A O 1
ATOM 984 N N . LEU A 1 120 ? 0.232 0.426 -12.299 1.00 87.88 120 LEU A N 1
ATOM 985 C CA . LEU A 1 120 ? 0.709 -0.650 -13.176 1.00 87.88 120 LEU A CA 1
ATOM 986 C C . LEU A 1 120 ? 0.492 -0.319 -14.653 1.00 87.88 120 LEU A C 1
ATOM 988 O O . LEU A 1 120 ? 1.415 -0.477 -15.448 1.00 87.88 120 LEU A O 1
ATOM 992 N N . VAL A 1 121 ? -0.697 0.165 -15.026 1.00 89.56 121 VAL A N 1
ATOM 993 C CA . VAL A 1 121 ? -0.988 0.555 -16.415 1.00 89.56 121 VAL A CA 1
ATOM 994 C C . VAL A 1 121 ? -0.034 1.658 -16.874 1.00 89.56 121 VAL A C 1
ATOM 996 O O . VAL A 1 121 ? 0.535 1.556 -17.959 1.00 89.56 121 VAL A O 1
ATOM 999 N N . ILE A 1 122 ? 0.202 2.673 -16.039 1.00 87.19 122 ILE A N 1
ATOM 1000 C CA . ILE A 1 122 ? 1.130 3.762 -16.366 1.00 87.19 122 ILE A CA 1
ATOM 1001 C C . ILE A 1 122 ? 2.567 3.238 -16.493 1.00 87.19 122 ILE A C 1
ATOM 1003 O O . ILE A 1 122 ? 3.230 3.568 -17.471 1.00 87.19 122 ILE A O 1
ATOM 1007 N N . CYS A 1 123 ? 3.034 2.401 -15.560 1.00 85.81 123 CYS A N 1
ATOM 1008 C CA . CYS A 1 123 ? 4.372 1.801 -15.604 1.00 85.81 123 CYS A CA 1
ATOM 1009 C C . CYS A 1 123 ? 4.592 0.916 -16.840 1.00 85.81 123 CYS A C 1
ATOM 1011 O O . CYS A 1 123 ? 5.689 0.897 -17.392 1.00 85.81 123 CYS A O 1
ATOM 1013 N N . LEU A 1 124 ? 3.564 0.189 -17.288 1.00 85.94 124 LEU A N 1
ATOM 1014 C CA . LEU A 1 124 ? 3.635 -0.591 -18.523 1.00 85.94 124 LEU A CA 1
ATOM 1015 C C . LEU A 1 124 ? 3.737 0.327 -19.743 1.00 85.94 124 LEU A C 1
ATOM 1017 O O . LEU A 1 124 ? 4.590 0.105 -20.595 1.00 85.94 124 LEU A O 1
ATOM 1021 N N . ILE A 1 125 ? 2.917 1.381 -19.814 1.00 87.62 125 ILE A N 1
ATOM 1022 C CA . ILE A 1 125 ? 2.975 2.352 -20.916 1.00 87.62 125 ILE A CA 1
ATOM 1023 C C . ILE A 1 125 ? 4.349 3.025 -20.968 1.00 87.62 125 ILE A C 1
ATOM 1025 O O . ILE A 1 125 ? 4.940 3.093 -22.042 1.00 87.62 125 ILE A O 1
ATOM 1029 N N . THR A 1 126 ? 4.887 3.488 -19.836 1.00 83.38 126 THR A N 1
ATOM 1030 C CA . THR A 1 126 ? 6.225 4.093 -19.810 1.00 83.38 126 THR A CA 1
ATOM 1031 C C . THR A 1 126 ? 7.305 3.094 -20.206 1.00 83.38 126 THR A C 1
ATOM 1033 O O . THR A 1 126 ? 8.188 3.465 -20.970 1.00 83.38 126 THR A O 1
ATOM 1036 N N . PHE A 1 127 ? 7.215 1.829 -19.787 1.00 80.44 127 PHE A N 1
ATOM 1037 C CA . PHE A 1 127 ? 8.151 0.789 -20.224 1.00 80.44 127 PHE A CA 1
ATOM 1038 C C . PHE A 1 127 ? 8.107 0.528 -21.739 1.00 80.44 127 PHE A C 1
ATOM 1040 O O . PHE A 1 127 ? 9.152 0.305 -22.331 1.00 80.44 127 PHE A O 1
ATOM 1047 N N . PHE A 1 128 ? 6.933 0.572 -22.381 1.00 79.69 128 PHE A N 1
ATOM 1048 C CA . PHE A 1 128 ? 6.820 0.398 -23.839 1.00 79.69 128 PHE A CA 1
ATOM 1049 C C . PHE A 1 128 ? 7.194 1.648 -24.650 1.00 79.69 128 PHE A C 1
ATOM 1051 O O . PHE A 1 128 ? 7.511 1.528 -25.831 1.00 79.69 128 PHE A O 1
ATOM 1058 N N . MET A 1 129 ? 7.105 2.837 -24.049 1.00 74.38 129 MET A N 1
ATOM 1059 C CA . MET A 1 129 ? 7.437 4.115 -24.695 1.00 74.38 129 MET A CA 1
ATOM 1060 C C . MET A 1 129 ? 8.915 4.508 -24.550 1.00 74.38 129 MET A C 1
ATOM 1062 O O . MET A 1 129 ? 9.342 5.453 -25.214 1.00 74.38 129 MET A O 1
ATOM 1066 N N . THR A 1 130 ? 9.671 3.828 -23.683 1.00 63.56 130 THR A N 1
ATOM 1067 C CA . THR A 1 130 ? 11.107 4.063 -23.440 1.00 63.56 130 THR A CA 1
ATOM 1068 C C . THR A 1 130 ? 11.942 3.011 -24.156 1.00 63.56 130 THR A C 1
ATOM 1070 O O . THR A 1 130 ? 12.981 3.388 -24.740 1.00 63.56 130 THR A O 1
#

InterPro domains:
  IPR022585 Type IV secretion system coupling protein TraD, N-terminal [PF12615] (32-128)
  IPR051539 Type IV secretion system coupling protein TraD/TraG/VirD4-like [PTHR37937] (8-130)

Organism: Salmonella enterica (NCBI:txid28901)

pLDDT: mean 76.2, std 10.96, range [49.16, 90.19]